Protein AF-A0A6P0ULZ3-F1 (afdb_monomer_lite)

Organism: NCBI:txid472055

Secondary structure (DSSP, 8-state):
------SS-TTT----GGGEEEETTEEEEHHHHHTT-PPPHHHHHHHHHHHHHHHHH-TTSPPHHHHHHHHHHHHHHHHHHHHHHHHHHHHHHHH--

Foldseek 3Di:
DDQPQPCAAPPPRDNPNVQWDDDPSGIHGPVVVVVPCDDDPVRVVVQQVVQVVVCVVPVVGDGPVVVVVVVVVVVVVVVVVVVVVVVVVVVCVVVVD

Structure (mmCIF, N/CA/C/O backbone):
data_AF-A0A6P0ULZ3-F1
#
_entry.id   AF-A0A6P0ULZ3-F1
#
loop_
_atom_site.group_PDB
_atom_site.id
_atom_site.type_symbol
_atom_site.label_atom_id
_atom_site.label_alt_id
_atom_site.label_comp_id
_atom_site.label_asym_id
_atom_site.label_entity_id
_atom_site.label_seq_id
_atom_site.pdbx_PDB_ins_code
_atom_site.Cartn_x
_atom_site.Cartn_y
_atom_site.Cartn_z
_atom_site.occupancy
_atom_site.B_iso_or_equiv
_atom_site.auth_seq_id
_atom_site.auth_comp_id
_atom_site.auth_asym_id
_atom_site.auth_atom_id
_atom_site.pdbx_PDB_model_num
ATOM 1 N N . MET A 1 1 ? -17.932 -10.786 -0.770 1.00 36.66 1 MET A N 1
ATOM 2 C CA . MET A 1 1 ? -17.901 -10.052 0.516 1.00 36.66 1 MET A CA 1
ATOM 3 C C . MET A 1 1 ? -18.016 -8.564 0.222 1.00 36.66 1 MET A C 1
ATOM 5 O O . MET A 1 1 ? -17.112 -8.015 -0.391 1.00 36.66 1 MET A O 1
ATOM 9 N N . MET A 1 2 ? -19.135 -7.931 0.576 1.00 37.75 2 MET A N 1
ATOM 10 C CA . MET A 1 2 ? -19.317 -6.483 0.408 1.00 37.75 2 MET A CA 1
ATOM 11 C C . MET A 1 2 ? -18.488 -5.769 1.484 1.00 37.75 2 MET A C 1
ATOM 13 O O . MET A 1 2 ? -18.752 -5.935 2.675 1.00 37.75 2 MET A O 1
ATOM 17 N N . LYS A 1 3 ? -17.438 -5.040 1.084 1.00 46.69 3 LYS A N 1
ATOM 18 C CA . LYS A 1 3 ? -16.653 -4.204 2.004 1.00 46.69 3 LYS A CA 1
ATOM 19 C C . LYS A 1 3 ? -17.569 -3.078 2.491 1.00 46.69 3 LYS A C 1
ATOM 21 O O . LYS A 1 3 ? -18.067 -2.314 1.672 1.00 46.69 3 LYS A O 1
ATOM 26 N N . LYS A 1 4 ? -17.820 -2.992 3.803 1.00 47.41 4 LYS A N 1
ATOM 27 C CA . LYS A 1 4 ? -18.479 -1.822 4.401 1.00 47.41 4 LYS A CA 1
ATOM 28 C C . LYS A 1 4 ? -17.641 -0.598 4.042 1.00 47.41 4 LYS A C 1
ATOM 30 O O . LYS A 1 4 ? -16.498 -0.512 4.486 1.00 47.41 4 LYS A O 1
ATOM 35 N N . THR A 1 5 ? -18.192 0.314 3.250 1.00 54.19 5 THR A N 1
ATOM 36 C CA . THR A 1 5 ? -17.610 1.639 3.041 1.00 54.19 5 THR A CA 1
ATOM 37 C C . THR A 1 5 ? -17.502 2.282 4.419 1.00 54.19 5 THR A C 1
ATOM 39 O O . THR A 1 5 ? -18.520 2.543 5.058 1.00 54.19 5 THR A O 1
ATOM 42 N N . GLN A 1 6 ? -16.285 2.424 4.948 1.00 65.00 6 GLN A N 1
ATOM 43 C CA . GLN A 1 6 ? -16.092 3.098 6.229 1.00 65.00 6 GLN A CA 1
ATOM 44 C C . GLN A 1 6 ? -16.542 4.547 6.041 1.00 65.00 6 GLN A C 1
ATOM 46 O O . GLN A 1 6 ? -16.067 5.212 5.130 1.00 65.00 6 GLN A O 1
ATOM 51 N N . GLU A 1 7 ? -17.464 5.044 6.865 1.00 82.06 7 GLU A N 1
ATOM 52 C CA . GLU A 1 7 ? -17.981 6.421 6.757 1.00 82.06 7 GLU A CA 1
ATOM 53 C C . GLU A 1 7 ? -17.025 7.467 7.362 1.00 82.06 7 GLU A C 1
ATOM 55 O O . GLU A 1 7 ? -17.438 8.576 7.690 1.00 82.06 7 GLU A O 1
ATOM 60 N N . GLN A 1 8 ? -15.748 7.114 7.540 1.00 91.38 8 GLN A N 1
ATOM 61 C CA . GLN A 1 8 ? -14.740 7.982 8.135 1.00 91.38 8 GLN A CA 1
ATOM 62 C C . GLN A 1 8 ? -13.370 7.785 7.488 1.00 91.38 8 GLN A C 1
ATOM 64 O O . GLN A 1 8 ? -13.016 6.677 7.082 1.00 91.38 8 GLN A O 1
ATOM 69 N N . CYS A 1 9 ? -12.575 8.851 7.441 1.00 92.69 9 CYS A N 1
ATOM 70 C CA . CYS A 1 9 ? -11.187 8.804 6.997 1.00 92.69 9 CYS A CA 1
ATOM 71 C C . CYS A 1 9 ? -10.364 7.872 7.900 1.00 92.69 9 CYS A C 1
ATOM 73 O O . CYS A 1 9 ? -10.260 8.111 9.103 1.00 92.69 9 CYS A O 1
ATOM 75 N N . TYR A 1 10 ? -9.706 6.862 7.325 1.00 92.44 10 TYR A N 1
ATOM 76 C CA . TYR A 1 10 ? -8.933 5.871 8.085 1.00 92.44 10 TYR A CA 1
ATOM 77 C C . TYR A 1 10 ? -7.799 6.488 8.923 1.00 92.44 10 TYR A C 1
ATOM 79 O O . TYR A 1 10 ? -7.372 5.902 9.915 1.00 92.44 10 TYR A O 1
ATOM 87 N N . LYS A 1 11 ? -7.282 7.653 8.503 1.00 92.19 11 LYS A N 1
ATOM 88 C CA . LYS A 1 11 ? -6.109 8.298 9.106 1.00 92.19 11 LYS A CA 1
ATOM 89 C C . LYS A 1 11 ? -6.463 9.301 10.201 1.00 92.19 11 LYS A C 1
ATOM 91 O O . LYS A 1 11 ? -5.769 9.345 11.210 1.00 92.19 11 LYS A O 1
ATOM 96 N N . CYS A 1 12 ? -7.485 10.132 9.992 1.00 93.19 12 CYS A N 1
ATOM 97 C CA . CYS A 1 12 ? -7.831 11.220 10.919 1.00 93.19 12 CYS A CA 1
ATOM 98 C C . CYS A 1 12 ? -9.233 11.108 11.531 1.00 93.19 12 CYS A C 1
ATOM 100 O O . CYS A 1 12 ? -9.575 11.929 12.373 1.00 93.19 12 CYS A O 1
ATOM 102 N N . GLY A 1 13 ? -10.044 10.134 11.107 1.00 90.75 13 GLY A N 1
ATOM 103 C CA . GLY A 1 13 ? -11.395 9.916 11.628 1.00 90.75 13 GLY A CA 1
ATOM 104 C C . GLY A 1 13 ? -12.450 10.923 11.161 1.00 90.75 13 GLY A C 1
ATOM 105 O O . GLY A 1 13 ? -13.563 10.882 11.666 1.00 90.75 13 GLY A O 1
ATOM 106 N N . ASP A 1 14 ? -12.137 11.818 10.215 1.00 89.19 14 ASP A N 1
ATOM 107 C CA . ASP A 1 14 ? -13.116 12.783 9.687 1.00 89.19 14 ASP A CA 1
ATOM 108 C C . ASP A 1 14 ? -14.287 12.051 9.014 1.00 89.19 14 ASP A C 1
ATOM 110 O O . ASP A 1 14 ? -14.063 11.145 8.210 1.00 89.19 14 ASP A O 1
ATOM 114 N N . THR A 1 15 ? -15.515 12.440 9.352 1.00 88.94 15 THR A N 1
ATOM 115 C CA . THR A 1 15 ? -16.780 11.847 8.884 1.00 88.94 15 THR A CA 1
ATOM 116 C C . THR A 1 15 ? -17.515 12.733 7.879 1.00 88.94 15 THR A C 1
ATOM 118 O O . THR A 1 15 ? -18.596 12.379 7.399 1.00 88.94 15 THR A O 1
ATOM 121 N N . SER A 1 16 ? -16.950 13.895 7.541 1.00 84.25 16 SER A N 1
ATOM 122 C CA . SER A 1 16 ? -17.543 14.858 6.614 1.00 84.25 16 SER A CA 1
ATOM 123 C C . SER A 1 16 ? -17.634 14.264 5.204 1.00 84.25 16 SER A C 1
ATOM 125 O O . SER A 1 16 ? -16.686 14.333 4.421 1.00 84.25 16 SER A O 1
ATOM 127 N N . LYS A 1 17 ? -18.795 13.684 4.862 1.00 66.25 17 LYS A N 1
ATOM 128 C CA . LYS A 1 17 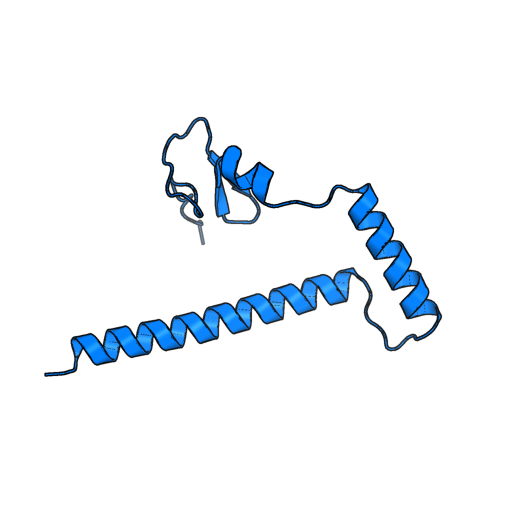? -19.021 12.893 3.632 1.00 66.25 17 LYS A CA 1
ATOM 129 C C . LYS A 1 17 ? -18.606 13.601 2.337 1.00 66.25 17 LYS A C 1
ATOM 131 O O . LYS A 1 17 ? -18.139 12.944 1.417 1.00 66.25 17 LYS A O 1
ATOM 136 N N . ASN A 1 18 ? -18.689 14.931 2.288 1.00 71.06 18 ASN A N 1
ATOM 137 C CA . ASN A 1 18 ? -18.326 15.735 1.111 1.00 71.06 18 ASN A CA 1
ATOM 138 C C . ASN A 1 18 ? -16.810 15.800 0.839 1.00 71.06 18 ASN A C 1
ATOM 140 O O . ASN A 1 18 ? -16.387 16.429 -0.127 1.00 71.06 18 ASN A O 1
ATOM 144 N N . GLN A 1 19 ? -15.989 15.211 1.707 1.00 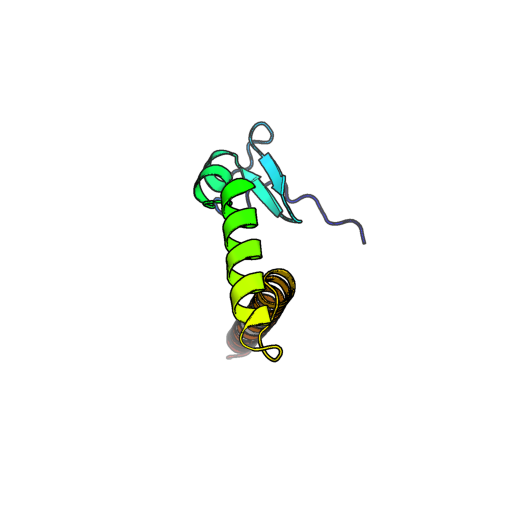76.44 19 GLN A N 1
ATOM 145 C CA . GLN A 1 19 ? -14.530 15.217 1.612 1.00 76.44 19 GLN A CA 1
ATOM 146 C C . GLN A 1 19 ? -13.934 13.809 1.612 1.00 76.44 19 GLN A C 1
ATOM 148 O O . GLN A 1 19 ? -12.711 13.702 1.579 1.00 76.44 19 GLN A O 1
ATOM 153 N N . LEU A 1 20 ? -14.764 12.759 1.674 1.00 89.19 20 LEU A N 1
ATOM 154 C CA . LEU A 1 20 ? -14.331 11.366 1.742 1.00 89.19 20 LEU A CA 1
ATOM 155 C C . LEU A 1 20 ? -14.398 10.698 0.371 1.00 89.19 20 LEU A C 1
ATOM 157 O O . LEU A 1 20 ? -15.393 10.806 -0.340 1.00 89.19 20 LEU A O 1
ATOM 161 N N . GLU A 1 21 ? -13.358 9.946 0.045 1.00 91.31 21 GLU A N 1
ATOM 162 C CA . GLU A 1 21 ? -13.285 9.125 -1.156 1.00 91.31 21 GLU A CA 1
ATOM 163 C C . GLU A 1 21 ? -12.747 7.730 -0.836 1.00 91.31 21 GLU A C 1
ATOM 165 O O . GLU A 1 21 ? -12.078 7.513 0.179 1.00 91.31 21 GLU A O 1
ATOM 170 N N . GLU A 1 22 ? -13.054 6.781 -1.714 1.00 91.94 22 GLU A N 1
ATOM 171 C CA . GLU A 1 22 ? -12.513 5.429 -1.676 1.00 91.94 22 GLU A CA 1
ATOM 172 C C . GLU A 1 22 ? -11.200 5.394 -2.467 1.00 91.94 22 GLU A C 1
ATOM 174 O O . GLU A 1 22 ? -11.139 5.854 -3.608 1.00 91.94 22 GLU A O 1
ATOM 179 N N . LEU A 1 23 ? -10.140 4.873 -1.850 1.00 93.31 23 LEU A N 1
ATOM 180 C CA . LEU A 1 23 ? -8.834 4.706 -2.469 1.00 93.31 23 LEU A CA 1
ATOM 181 C C . LEU A 1 23 ? -8.213 3.369 -2.039 1.00 93.31 23 LEU A C 1
ATOM 183 O O . LEU A 1 23 ? -7.797 3.200 -0.892 1.00 93.31 23 LEU A O 1
ATOM 187 N N . TYR A 1 24 ? -8.115 2.424 -2.979 1.00 92.69 24 TYR A N 1
ATOM 188 C CA . TYR A 1 24 ? -7.457 1.114 -2.811 1.00 92.69 24 TYR A CA 1
ATOM 189 C C . TYR A 1 24 ? -7.964 0.266 -1.626 1.00 92.69 24 TYR A C 1
ATOM 191 O O . TYR A 1 24 ? -7.221 -0.491 -1.002 1.00 92.69 24 TYR A O 1
ATOM 199 N N . GLY A 1 25 ? -9.250 0.353 -1.322 1.00 90.12 25 GLY A N 1
ATOM 200 C CA . GLY A 1 25 ? -9.948 -0.337 -0.243 1.00 90.12 25 GLY A CA 1
ATOM 201 C C . GLY A 1 25 ? -10.108 0.474 1.042 1.00 90.12 25 GLY A C 1
ATOM 202 O O . GLY A 1 25 ? -10.597 -0.094 2.021 1.00 90.12 25 GLY A O 1
ATOM 203 N N . TYR A 1 26 ? -9.710 1.748 1.058 1.00 92.31 26 TYR A N 1
ATOM 204 C CA . TYR A 1 26 ? -9.726 2.606 2.242 1.00 92.31 26 TYR A CA 1
ATOM 205 C C . TYR A 1 26 ? -10.512 3.889 1.992 1.00 92.31 26 TYR A C 1
ATOM 207 O O . TYR A 1 26 ? -10.345 4.533 0.960 1.00 92.31 26 TYR A O 1
ATOM 215 N N . THR A 1 27 ? -11.314 4.305 2.972 1.00 94.50 27 THR A N 1
ATOM 216 C CA . THR A 1 27 ? -11.927 5.635 2.957 1.00 94.50 27 THR A CA 1
ATOM 217 C C . THR A 1 27 ? -10.924 6.667 3.464 1.00 94.50 27 THR A C 1
ATOM 219 O O . THR A 1 27 ? -10.392 6.532 4.568 1.00 94.50 27 THR A O 1
ATOM 222 N N . ILE A 1 28 ? -10.666 7.718 2.692 1.00 94.25 28 ILE A N 1
ATOM 223 C CA . ILE A 1 28 ? -9.696 8.771 3.016 1.00 94.25 28 ILE A CA 1
ATOM 224 C C . ILE A 1 28 ? -10.276 10.152 2.709 1.00 94.25 28 ILE A C 1
ATOM 226 O O . ILE A 1 28 ? -11.064 10.292 1.782 1.00 94.25 28 ILE A O 1
ATOM 230 N N . CYS A 1 29 ? -9.894 11.180 3.475 1.00 93.56 29 CYS A N 1
ATOM 231 C CA . CYS A 1 29 ? -10.236 12.559 3.132 1.00 93.56 29 CYS A CA 1
ATOM 232 C C . CYS A 1 29 ? -9.199 13.218 2.210 1.00 93.56 29 CYS A C 1
ATOM 234 O O . CYS A 1 29 ? -8.008 12.895 2.282 1.00 93.56 29 CYS A O 1
ATOM 236 N N . ASN A 1 30 ? -9.617 14.215 1.425 1.00 91.25 30 ASN A N 1
ATOM 237 C CA . ASN A 1 30 ? -8.744 14.955 0.496 1.00 91.25 30 ASN A CA 1
ATOM 238 C C . ASN A 1 30 ? -7.445 15.475 1.149 1.00 91.25 30 ASN A C 1
ATOM 240 O O . ASN A 1 30 ? -6.355 15.344 0.588 1.00 91.25 30 ASN A O 1
ATOM 244 N N . SER A 1 31 ? -7.540 16.019 2.371 1.00 92.12 31 SER A N 1
ATOM 245 C CA . SER A 1 31 ? -6.384 16.524 3.135 1.00 92.12 31 SER A CA 1
ATOM 246 C C . SER A 1 31 ? -5.396 15.419 3.522 1.00 92.12 31 SER A C 1
ATOM 248 O O . SER A 1 31 ? -4.182 15.625 3.514 1.00 92.12 31 SER A O 1
ATOM 250 N N . CYS A 1 32 ? -5.891 14.223 3.852 1.00 94.19 32 CYS A N 1
ATOM 251 C CA . CYS A 1 32 ? -5.027 13.086 4.153 1.00 94.19 32 CYS A CA 1
ATOM 252 C C . CYS A 1 32 ? -4.431 12.479 2.881 1.00 94.19 32 CYS A C 1
ATOM 254 O O . CYS A 1 32 ? -3.261 12.092 2.910 1.00 94.19 32 CYS A O 1
ATOM 256 N N . LYS A 1 33 ? -5.191 12.439 1.777 1.00 93.56 33 LYS A N 1
ATOM 257 C CA . LYS A 1 33 ? -4.720 11.927 0.483 1.00 93.56 33 LYS A CA 1
ATOM 258 C C . LYS A 1 33 ? -3.580 12.753 -0.086 1.00 93.56 33 LYS A C 1
ATOM 260 O O . LYS A 1 33 ? -2.577 12.177 -0.498 1.00 93.56 33 LYS A O 1
ATOM 265 N N . SER A 1 34 ? -3.681 14.080 -0.059 1.00 92.69 34 SER A N 1
ATOM 266 C CA . SER A 1 34 ? -2.613 14.955 -0.567 1.00 92.69 34 SER A CA 1
ATOM 267 C C . SER A 1 34 ? -1.283 14.763 0.174 1.00 92.69 34 SER A C 1
ATOM 269 O O . SER A 1 34 ? -0.216 14.976 -0.392 1.00 92.69 34 SER A O 1
ATOM 271 N N . ARG A 1 35 ? -1.331 14.279 1.421 1.00 93.56 35 ARG A N 1
ATOM 272 C CA . ARG A 1 35 ? -0.159 13.972 2.256 1.00 93.56 35 ARG A CA 1
ATOM 273 C C . ARG A 1 35 ? 0.378 12.548 2.086 1.00 93.56 35 ARG A C 1
ATOM 275 O O . ARG A 1 35 ? 1.313 12.185 2.796 1.00 93.56 35 ARG A O 1
ATOM 282 N N . LEU A 1 36 ? -0.205 11.724 1.210 1.00 92.88 36 LEU A N 1
ATOM 283 C CA . LEU A 1 36 ? 0.298 10.371 0.938 1.00 92.88 36 LEU A CA 1
ATOM 284 C C . LEU A 1 36 ? 1.545 10.363 0.051 1.00 92.88 36 LEU A C 1
ATOM 286 O O . LEU A 1 36 ? 2.228 9.345 0.001 1.00 92.88 36 LEU A O 1
ATOM 290 N N . GLY A 1 37 ? 1.840 11.467 -0.645 1.00 93.38 37 GLY A N 1
ATOM 291 C CA . GLY A 1 37 ? 2.991 11.538 -1.548 1.00 93.38 37 GLY A CA 1
ATOM 292 C C . GLY A 1 37 ? 2.907 10.517 -2.684 1.00 93.38 37 GLY A C 1
ATOM 293 O O . GLY A 1 37 ? 3.921 9.924 -3.046 1.00 93.38 37 GLY A O 1
ATOM 294 N N . LEU A 1 38 ? 1.697 10.273 -3.206 1.00 94.62 38 LEU A N 1
ATOM 295 C CA . LEU A 1 38 ? 1.484 9.341 -4.312 1.00 94.62 38 LEU A CA 1
ATOM 296 C C . LEU A 1 38 ? 2.331 9.767 -5.512 1.00 94.62 38 LEU A C 1
ATOM 298 O O . LEU A 1 38 ? 2.330 10.935 -5.903 1.00 94.62 38 LEU A O 1
ATOM 302 N N . PHE A 1 39 ? 3.063 8.814 -6.081 1.00 96.06 39 PHE A N 1
ATOM 303 C CA . PHE A 1 39 ? 3.873 9.072 -7.260 1.00 96.06 39 PHE A CA 1
ATOM 304 C C . PHE A 1 39 ? 2.983 9.360 -8.465 1.00 96.06 39 PHE A C 1
ATOM 306 O O . PHE A 1 39 ? 1.976 8.691 -8.680 1.00 96.06 39 PHE A O 1
ATOM 313 N N . LEU A 1 40 ? 3.389 10.359 -9.246 1.00 96.44 40 LEU A N 1
ATOM 314 C CA . LEU A 1 40 ? 2.825 10.627 -10.563 1.00 96.44 40 LEU A CA 1
ATOM 315 C C . LEU A 1 40 ? 3.382 9.622 -11.576 1.00 96.44 40 LEU A C 1
ATOM 317 O O . LEU A 1 40 ? 4.486 9.101 -11.384 1.00 96.44 40 LEU A O 1
ATOM 321 N N . ASP A 1 41 ? 2.669 9.427 -12.682 1.00 97.81 41 ASP A N 1
ATOM 322 C CA . ASP A 1 41 ? 3.058 8.489 -13.743 1.00 97.81 41 ASP A CA 1
ATOM 323 C C . ASP A 1 41 ? 4.513 8.665 -14.213 1.00 97.81 41 ASP A C 1
ATOM 325 O O . ASP A 1 41 ? 5.231 7.665 -14.226 1.00 97.81 41 ASP A O 1
ATOM 329 N N . PRO A 1 42 ? 5.045 9.886 -14.450 1.00 98.25 42 PRO A N 1
ATOM 330 C CA . PRO A 1 42 ? 6.446 10.046 -14.854 1.00 98.25 42 PRO A CA 1
ATOM 331 C C . PRO A 1 42 ? 7.451 9.524 -13.814 1.00 98.25 42 PRO A C 1
ATOM 333 O O . PRO A 1 42 ? 8.516 9.007 -14.154 1.00 98.25 42 PRO A O 1
ATOM 336 N N . THR A 1 43 ? 7.122 9.636 -12.524 1.00 97.81 43 THR A N 1
ATOM 337 C CA . THR A 1 43 ? 7.954 9.089 -11.444 1.00 97.81 43 THR A CA 1
ATOM 338 C C . THR A 1 43 ? 7.904 7.563 -11.459 1.00 97.81 43 THR A C 1
ATOM 340 O O . THR A 1 43 ? 8.945 6.916 -11.335 1.00 97.81 43 THR A O 1
ATOM 343 N N . ILE A 1 44 ? 6.718 6.980 -11.653 1.00 98.19 44 ILE A N 1
ATOM 344 C CA . ILE A 1 44 ? 6.533 5.526 -11.763 1.00 98.19 44 ILE A CA 1
ATOM 345 C C . ILE A 1 44 ? 7.308 4.987 -12.973 1.00 98.19 44 ILE A C 1
ATOM 347 O O . ILE A 1 44 ? 8.062 4.023 -12.838 1.00 98.19 44 ILE A O 1
ATOM 351 N N . GLU A 1 45 ? 7.196 5.636 -14.131 1.00 98.38 45 GLU A N 1
ATOM 352 C CA . GLU A 1 45 ? 7.917 5.278 -15.356 1.00 98.38 45 GLU A CA 1
ATOM 353 C C . GLU A 1 45 ? 9.434 5.305 -15.156 1.00 98.38 45 GLU A C 1
ATOM 355 O O . GLU A 1 45 ? 10.123 4.353 -15.533 1.00 98.38 45 GLU A O 1
ATOM 360 N N . LYS A 1 46 ? 9.965 6.335 -14.482 1.00 98.19 46 LYS A N 1
ATOM 361 C CA . LYS A 1 46 ? 11.393 6.417 -14.143 1.00 98.19 46 LYS A CA 1
ATOM 362 C C . LYS A 1 46 ? 11.856 5.216 -13.314 1.00 98.19 46 LYS A C 1
ATOM 364 O O . LYS A 1 46 ? 12.921 4.659 -13.584 1.00 98.19 46 LYS A O 1
ATOM 369 N N . HIS A 1 47 ? 11.065 4.787 -12.331 1.00 97.88 47 HIS A N 1
ATOM 370 C CA . HIS A 1 47 ? 11.381 3.594 -11.542 1.00 97.88 47 HIS A CA 1
ATOM 371 C C . HIS A 1 47 ? 11.316 2.310 -12.377 1.00 97.88 47 HIS A C 1
ATOM 373 O O . HIS A 1 47 ? 12.207 1.467 -12.263 1.00 97.88 47 HIS A O 1
ATOM 379 N N . VAL A 1 48 ? 10.316 2.170 -13.252 1.00 98.38 48 VAL A N 1
ATOM 380 C CA . VAL A 1 48 ? 10.211 1.022 -14.167 1.00 98.38 48 VAL A CA 1
ATOM 381 C C . VAL A 1 48 ? 11.444 0.921 -15.067 1.00 98.38 48 VAL A C 1
ATOM 383 O O . VAL A 1 48 ? 11.992 -0.173 -15.219 1.00 98.38 48 VAL A O 1
ATOM 386 N N . LEU A 1 49 ? 11.897 2.040 -15.638 1.00 98.19 49 LEU A N 1
ATOM 387 C CA . LEU A 1 49 ? 13.083 2.080 -16.496 1.00 98.19 49 LEU A CA 1
ATOM 388 C C . LEU A 1 49 ? 14.355 1.717 -15.727 1.00 98.19 49 LEU A C 1
ATOM 390 O O . LEU A 1 49 ? 15.086 0.833 -16.165 1.00 98.19 49 LEU A O 1
ATOM 394 N N . SER A 1 50 ? 14.563 2.307 -14.548 1.00 97.94 50 SER A N 1
ATOM 395 C CA . SER A 1 50 ? 15.731 2.012 -13.710 1.00 97.94 50 SER A CA 1
ATOM 396 C C . SER A 1 50 ? 15.823 0.524 -13.348 1.00 97.94 50 SER A C 1
ATOM 398 O O . SER A 1 50 ? 16.869 -0.093 -13.523 1.00 97.94 50 SER A O 1
ATOM 400 N N . PHE A 1 51 ? 14.715 -0.100 -12.935 1.00 97.94 51 PHE A N 1
ATOM 401 C CA . PHE A 1 51 ? 14.705 -1.537 -12.632 1.00 97.94 51 PHE A CA 1
ATOM 402 C C . PHE A 1 51 ? 14.889 -2.404 -13.880 1.00 97.94 51 PHE A C 1
ATOM 404 O O . PHE A 1 51 ? 15.468 -3.487 -13.800 1.00 97.94 51 PHE A O 1
ATOM 411 N N . ARG A 1 52 ? 14.400 -1.956 -15.043 1.00 97.50 52 ARG A N 1
ATOM 412 C CA . ARG A 1 52 ? 14.629 -2.655 -16.313 1.00 97.50 52 ARG A CA 1
ATOM 413 C C . ARG A 1 52 ? 16.116 -2.665 -16.672 1.00 97.50 52 ARG A C 1
ATOM 415 O O . ARG A 1 52 ? 16.593 -3.693 -17.146 1.00 97.50 52 ARG A O 1
ATOM 422 N N . GLU A 1 53 ? 16.827 -1.562 -16.459 1.00 97.38 53 GLU A N 1
ATOM 423 C CA . GLU A 1 53 ? 18.277 -1.476 -16.679 1.00 97.38 53 GLU A CA 1
ATOM 424 C C . GLU A 1 53 ? 19.029 -2.399 -15.718 1.00 97.38 53 GLU A C 1
ATOM 426 O O . GLU A 1 53 ? 19.777 -3.262 -16.173 1.00 97.38 53 GLU A O 1
ATOM 431 N N . THR A 1 54 ? 18.723 -2.340 -14.419 1.00 95.94 54 THR A N 1
ATOM 432 C CA . THR A 1 54 ? 19.318 -3.243 -13.421 1.00 95.94 54 THR A CA 1
ATOM 433 C C . THR A 1 54 ? 19.084 -4.720 -13.753 1.00 95.94 54 THR A C 1
ATOM 435 O O . THR A 1 54 ? 20.001 -5.528 -13.650 1.00 95.94 54 THR A O 1
ATOM 438 N N . LYS A 1 55 ? 17.878 -5.092 -14.205 1.00 95.69 55 LYS A N 1
ATOM 439 C CA . LYS A 1 55 ? 17.565 -6.476 -14.603 1.00 95.69 55 LYS A CA 1
ATOM 440 C C . LYS A 1 55 ? 18.248 -6.894 -15.911 1.00 95.69 55 LYS A C 1
ATOM 442 O O . LYS A 1 55 ? 18.468 -8.081 -16.132 1.00 95.69 55 LYS A O 1
ATOM 447 N N . ARG A 1 56 ? 18.566 -5.944 -16.799 1.00 96.12 56 ARG A N 1
ATOM 448 C CA . ARG A 1 56 ? 19.356 -6.212 -18.012 1.00 96.12 56 ARG A CA 1
ATOM 449 C C . ARG A 1 56 ? 20.804 -6.555 -17.655 1.00 96.12 56 ARG A C 1
ATOM 451 O O . ARG A 1 56 ? 21.375 -7.426 -18.301 1.00 96.12 56 ARG A O 1
ATOM 458 N N . GLU A 1 57 ? 21.372 -5.879 -16.659 1.00 97.19 57 GLU A N 1
ATOM 459 C CA . GLU A 1 57 ? 22.733 -6.129 -16.165 1.00 97.19 57 GLU A CA 1
ATOM 460 C C . GLU A 1 57 ? 22.819 -7.411 -15.326 1.00 97.19 57 GLU A C 1
ATOM 462 O O . GLU A 1 57 ? 23.767 -8.180 -15.470 1.00 97.19 57 GLU A O 1
ATOM 467 N N . ASP A 1 58 ? 21.809 -7.671 -14.494 1.00 97.00 58 ASP A N 1
ATOM 468 C CA . ASP A 1 58 ? 21.702 -8.873 -13.669 1.00 97.00 58 ASP A CA 1
ATOM 469 C C . ASP A 1 58 ? 20.284 -9.474 -13.768 1.00 97.00 58 ASP A C 1
ATOM 471 O O . ASP A 1 58 ? 19.354 -9.006 -13.097 1.00 97.00 58 ASP A O 1
ATOM 475 N N . PRO A 1 59 ? 20.102 -10.549 -14.561 1.00 96.19 59 PRO A N 1
ATOM 476 C CA . PRO A 1 59 ? 18.803 -11.198 -14.744 1.00 96.19 59 PRO A CA 1
ATOM 477 C C . PRO A 1 59 ? 18.170 -11.757 -13.463 1.00 96.19 59 PRO A C 1
ATOM 479 O O . PRO A 1 59 ? 16.969 -12.038 -13.461 1.00 96.19 59 PRO A O 1
ATOM 482 N N . THR A 1 60 ? 18.939 -11.922 -12.379 1.00 97.25 60 THR A N 1
ATOM 483 C CA . THR A 1 60 ? 18.420 -12.403 -11.087 1.00 97.25 60 THR A CA 1
ATOM 484 C C . THR A 1 60 ? 17.662 -11.323 -10.314 1.00 97.25 60 THR A C 1
ATOM 486 O O . THR A 1 60 ? 16.919 -11.634 -9.380 1.00 97.25 60 THR A O 1
ATOM 489 N N . LYS A 1 61 ? 17.801 -10.049 -10.699 1.00 97.44 61 LYS A N 1
ATOM 490 C CA . LYS A 1 61 ? 17.132 -8.924 -10.038 1.00 97.44 61 LYS A CA 1
ATOM 491 C C . LYS A 1 61 ? 15.638 -8.858 -10.385 1.00 97.44 61 LYS A C 1
ATOM 493 O O . LYS A 1 61 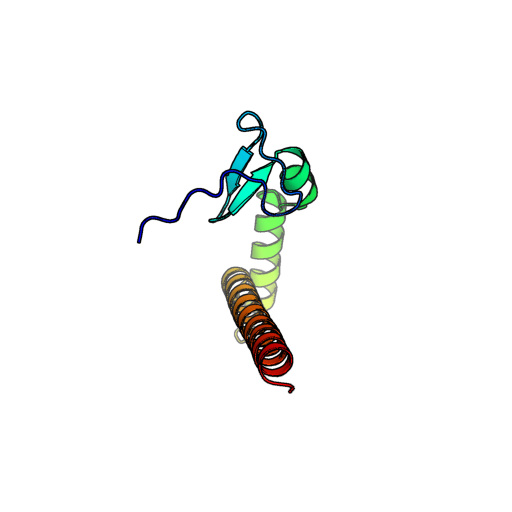? 15.218 -9.242 -11.487 1.00 97.44 61 LYS A O 1
ATOM 498 N N . PRO A 1 62 ? 14.795 -8.353 -9.468 1.00 97.06 62 PRO A N 1
ATOM 499 C CA . PRO A 1 62 ? 13.373 -8.191 -9.731 1.00 97.06 62 PRO A CA 1
ATOM 500 C C . PRO A 1 62 ? 13.116 -7.034 -10.703 1.00 97.06 62 PRO A C 1
ATOM 502 O O . PRO A 1 62 ? 13.903 -6.103 -10.852 1.00 97.06 62 PRO A O 1
ATOM 505 N N . THR A 1 63 ? 11.966 -7.078 -11.358 1.00 98.19 63 THR A N 1
ATOM 506 C CA . THR A 1 63 ? 11.346 -5.916 -11.997 1.00 98.19 63 THR A CA 1
ATOM 507 C C . THR A 1 63 ? 10.742 -4.999 -10.936 1.00 98.19 63 THR A C 1
ATOM 509 O O . THR A 1 63 ? 10.441 -5.430 -9.824 1.00 98.19 63 THR A O 1
ATOM 512 N N . TYR A 1 64 ? 10.465 -3.742 -11.293 1.00 98.25 64 TYR A N 1
ATOM 513 C CA . TYR A 1 64 ? 9.804 -2.821 -10.364 1.00 98.25 64 TYR A CA 1
ATOM 514 C C . TYR A 1 64 ? 8.429 -3.335 -9.898 1.00 98.25 64 TYR A C 1
ATOM 516 O O . TYR A 1 64 ? 8.059 -3.165 -8.742 1.00 98.25 64 TYR A O 1
ATOM 524 N N . LYS A 1 65 ? 7.688 -4.035 -10.770 1.00 98.00 65 LYS A N 1
ATOM 525 C CA . LYS A 1 65 ? 6.405 -4.658 -10.414 1.00 98.00 65 LYS A CA 1
ATOM 526 C C . LYS A 1 65 ? 6.573 -5.771 -9.373 1.00 98.00 65 LYS A C 1
ATOM 528 O O . LYS A 1 65 ? 5.784 -5.838 -8.436 1.00 98.00 65 LYS A O 1
ATOM 533 N N . GLU A 1 66 ? 7.577 -6.632 -9.546 1.00 98.25 66 GLU A N 1
ATOM 534 C CA . GLU A 1 66 ? 7.901 -7.699 -8.587 1.00 98.25 66 GLU A CA 1
ATOM 535 C C . GLU A 1 66 ? 8.321 -7.111 -7.235 1.00 98.25 66 GLU A C 1
ATOM 537 O O . GLU A 1 66 ? 7.840 -7.564 -6.202 1.00 98.25 66 GLU A O 1
ATOM 542 N N . GLU A 1 67 ? 9.129 -6.049 -7.243 1.00 98.06 67 GLU A N 1
ATOM 543 C CA . GLU A 1 67 ? 9.531 -5.327 -6.031 1.00 98.06 67 GLU A CA 1
ATOM 544 C C . GLU A 1 67 ? 8.329 -4.713 -5.296 1.00 98.06 67 GLU A C 1
ATOM 546 O O . GLU A 1 67 ? 8.180 -4.882 -4.086 1.00 98.06 67 GLU A O 1
ATOM 551 N N . VAL A 1 68 ? 7.423 -4.034 -6.010 1.00 98.12 68 VAL A N 1
ATOM 552 C CA . VAL A 1 68 ? 6.202 -3.473 -5.407 1.00 98.12 68 VAL A CA 1
ATOM 553 C C . VAL A 1 68 ? 5.332 -4.581 -4.804 1.00 98.12 68 VAL A C 1
ATOM 555 O O . VAL A 1 68 ? 4.856 -4.431 -3.679 1.00 98.12 68 VAL A O 1
ATOM 558 N N . ALA A 1 69 ? 5.159 -5.707 -5.503 1.00 98.31 69 ALA A N 1
ATOM 559 C CA . ALA A 1 69 ? 4.398 -6.849 -4.995 1.00 98.31 69 ALA A CA 1
ATOM 560 C C . ALA A 1 69 ? 5.044 -7.470 -3.746 1.00 98.31 69 ALA A C 1
ATOM 562 O O . ALA A 1 69 ? 4.351 -7.739 -2.765 1.00 98.31 69 ALA A O 1
ATOM 563 N N . PHE A 1 70 ? 6.368 -7.639 -3.748 1.00 98.06 70 PHE A N 1
ATOM 564 C CA . PHE A 1 70 ? 7.123 -8.132 -2.598 1.00 98.06 70 PHE A CA 1
ATOM 565 C C . PHE A 1 70 ? 6.964 -7.218 -1.377 1.00 98.06 70 PHE A C 1
ATOM 567 O O . PHE A 1 70 ? 6.711 -7.691 -0.267 1.00 98.06 70 PHE A O 1
ATOM 574 N N . ARG A 1 71 ? 7.051 -5.897 -1.571 1.00 97.94 71 ARG A N 1
ATOM 575 C CA . ARG A 1 71 ? 6.867 -4.924 -0.486 1.00 97.94 71 ARG A CA 1
ATOM 576 C C . ARG A 1 71 ? 5.448 -4.941 0.080 1.00 97.94 71 ARG A C 1
ATOM 578 O O . ARG A 1 71 ? 5.300 -4.808 1.292 1.00 97.94 71 ARG A O 1
ATOM 585 N N . LEU A 1 72 ? 4.428 -5.117 -0.762 1.00 97.81 72 LEU A N 1
ATOM 586 C CA . LEU A 1 72 ? 3.043 -5.281 -0.308 1.00 97.81 72 LEU A CA 1
ATOM 587 C C . LEU A 1 72 ? 2.877 -6.550 0.543 1.00 97.81 72 LEU A C 1
ATOM 589 O O . LEU A 1 72 ? 2.354 -6.464 1.649 1.00 97.81 72 LEU A O 1
ATOM 593 N N . ASP A 1 73 ? 3.405 -7.692 0.093 1.00 98.06 73 ASP A N 1
ATOM 594 C CA . ASP A 1 73 ? 3.380 -8.948 0.862 1.00 98.06 73 ASP A CA 1
ATOM 595 C C . ASP A 1 73 ? 4.105 -8.818 2.217 1.00 98.06 73 ASP A C 1
ATOM 597 O O . ASP A 1 73 ? 3.609 -9.270 3.253 1.00 98.06 73 ASP A O 1
ATOM 601 N N . CYS A 1 74 ? 5.252 -8.134 2.240 1.00 98.06 74 CYS A N 1
ATOM 602 C CA . CYS A 1 74 ? 5.976 -7.858 3.480 1.00 98.06 74 CYS A CA 1
ATOM 603 C C . CYS A 1 74 ? 5.160 -6.987 4.450 1.00 98.06 74 CYS A C 1
ATOM 605 O O . CYS A 1 74 ? 5.145 -7.263 5.652 1.00 98.06 74 CYS A O 1
ATOM 607 N N . LEU A 1 75 ? 4.475 -5.952 3.945 1.00 97.69 75 LEU A N 1
ATOM 608 C CA . LEU A 1 75 ? 3.606 -5.090 4.755 1.00 97.69 75 LEU A CA 1
ATOM 609 C C . LEU A 1 75 ? 2.421 -5.866 5.339 1.00 97.69 75 LEU A C 1
ATOM 611 O O . LEU A 1 75 ? 2.115 -5.700 6.522 1.00 97.69 75 LEU A O 1
ATOM 615 N N . ASP A 1 76 ? 1.797 -6.743 4.554 1.00 96.69 76 ASP A N 1
ATOM 616 C CA . ASP A 1 76 ? 0.681 -7.571 5.016 1.00 96.69 76 ASP A CA 1
ATOM 617 C C . ASP A 1 76 ? 1.116 -8.516 6.143 1.00 96.69 76 ASP A C 1
ATOM 619 O O . ASP A 1 76 ? 0.464 -8.595 7.191 1.00 96.69 76 ASP A O 1
ATOM 623 N N . LYS A 1 77 ? 2.263 -9.186 5.985 1.00 97.62 77 LYS A N 1
ATOM 624 C CA . LYS A 1 77 ? 2.825 -10.076 7.014 1.00 97.62 77 LYS A CA 1
ATOM 625 C C . LYS A 1 77 ? 3.174 -9.332 8.302 1.00 97.62 77 LYS A C 1
ATOM 627 O O . LYS A 1 77 ? 2.891 -9.836 9.396 1.00 97.62 77 LYS A O 1
ATOM 632 N N . ASP A 1 78 ? 3.762 -8.141 8.196 1.00 97.81 78 ASP A N 1
ATOM 633 C CA . ASP A 1 78 ? 4.076 -7.301 9.355 1.00 97.81 78 ASP A CA 1
ATOM 634 C C . ASP A 1 78 ? 2.801 -6.834 10.073 1.00 97.81 78 ASP A C 1
ATOM 636 O O . ASP A 1 78 ? 2.690 -6.969 11.296 1.00 97.81 78 ASP A O 1
ATOM 640 N N . TYR A 1 79 ? 1.795 -6.375 9.321 1.00 97.12 79 TYR A N 1
ATOM 641 C CA . TYR A 1 79 ? 0.495 -5.993 9.870 1.00 97.12 79 TYR A CA 1
ATOM 642 C C . TYR A 1 79 ? -0.167 -7.155 10.621 1.00 97.12 79 TYR A C 1
ATOM 644 O O . TYR A 1 79 ? -0.582 -6.984 11.771 1.00 97.12 79 TYR A O 1
ATOM 652 N N . ILE A 1 80 ? -0.225 -8.346 10.013 1.00 97.75 80 ILE A N 1
ATOM 653 C CA . ILE A 1 80 ? -0.793 -9.550 10.638 1.00 97.75 80 ILE A CA 1
ATOM 654 C C . ILE A 1 80 ? -0.043 -9.881 11.931 1.00 97.75 80 ILE A C 1
ATOM 656 O O . ILE A 1 80 ? -0.669 -10.073 12.975 1.00 97.75 80 ILE A O 1
ATOM 660 N N . SER A 1 81 ? 1.290 -9.882 11.892 1.00 98.12 81 SER A N 1
ATOM 661 C CA . SER A 1 81 ? 2.129 -10.196 13.053 1.00 98.12 81 SER A CA 1
ATOM 662 C C . SER A 1 81 ? 1.901 -9.216 14.207 1.00 98.12 81 SER A C 1
ATOM 664 O O . SER A 1 81 ? 1.734 -9.626 15.358 1.00 98.12 8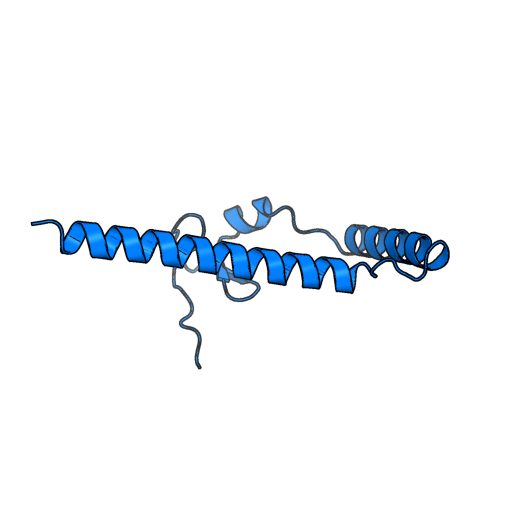1 SER A O 1
ATOM 666 N N . LYS A 1 82 ? 1.844 -7.912 13.913 1.00 98.31 82 LYS A N 1
ATOM 667 C CA . LYS A 1 82 ? 1.540 -6.866 14.903 1.00 98.31 82 LYS A CA 1
ATOM 668 C C . LYS A 1 82 ? 0.127 -7.015 15.461 1.00 98.31 82 LYS A C 1
ATOM 670 O O . LYS A 1 82 ? -0.055 -6.930 16.674 1.00 98.31 82 LYS A O 1
ATOM 675 N N . LYS A 1 83 ? -0.860 -7.296 14.608 1.00 98.19 83 LYS A N 1
ATOM 676 C CA . LYS A 1 83 ? -2.250 -7.514 15.025 1.00 98.19 83 LYS A CA 1
ATOM 677 C C . LYS A 1 83 ? -2.381 -8.712 15.965 1.00 98.19 83 LYS A C 1
ATOM 679 O O . LYS A 1 83 ? -3.022 -8.575 17.001 1.00 98.19 83 LYS A O 1
ATOM 684 N N . ILE A 1 84 ? -1.742 -9.845 15.658 1.00 98.50 84 ILE A N 1
ATOM 685 C CA . ILE A 1 84 ? -1.730 -11.034 16.531 1.00 98.50 84 ILE A CA 1
ATOM 686 C C . ILE A 1 84 ? -1.154 -10.687 17.908 1.00 98.50 84 ILE A C 1
ATOM 688 O O . ILE A 1 84 ? -1.760 -11.029 18.920 1.00 98.50 84 ILE A O 1
ATOM 692 N N . LYS A 1 85 ? -0.029 -9.959 17.964 1.00 98.50 85 LYS A N 1
ATOM 693 C CA . LYS A 1 85 ? 0.576 -9.526 19.237 1.00 98.50 85 LYS A CA 1
ATOM 694 C C . LYS A 1 85 ? -0.377 -8.664 20.065 1.00 98.50 85 LYS A C 1
ATOM 696 O O . LYS A 1 85 ? -0.519 -8.896 21.260 1.00 98.50 85 LYS A O 1
ATOM 701 N N . LEU A 1 86 ? -1.044 -7.694 19.439 1.00 98.56 86 LEU A N 1
ATOM 702 C CA . LEU A 1 86 ? -1.998 -6.822 20.130 1.00 98.56 86 LEU A CA 1
ATOM 703 C C . LEU A 1 86 ? -3.228 -7.589 20.626 1.00 98.56 86 LEU A C 1
ATOM 705 O O . LEU A 1 86 ? -3.654 -7.374 21.756 1.00 98.56 86 LEU A O 1
ATOM 709 N N . LEU A 1 87 ? -3.761 -8.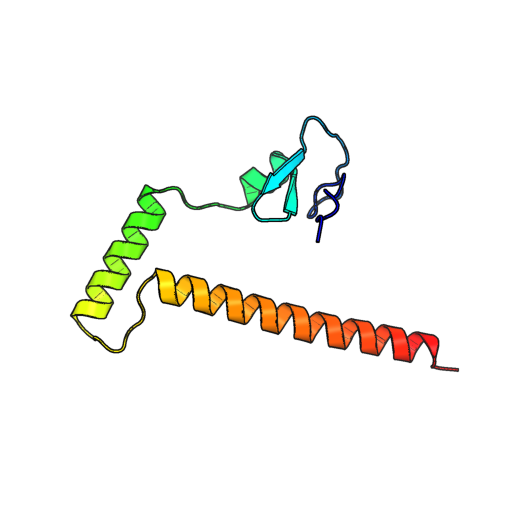511 19.821 1.00 98.06 87 LEU A N 1
ATOM 710 C CA . LEU A 1 87 ? -4.869 -9.379 20.231 1.00 98.06 87 LEU A CA 1
ATOM 711 C C . LEU A 1 87 ? -4.471 -10.288 21.396 1.00 98.06 87 LEU A C 1
ATOM 713 O O . LEU A 1 87 ? -5.235 -10.425 22.344 1.00 98.06 87 LEU A O 1
ATOM 717 N N . HIS A 1 88 ? -3.262 -10.855 21.365 1.00 98.00 88 HIS A N 1
ATOM 718 C CA . HIS A 1 88 ? -2.732 -11.630 22.483 1.00 98.00 88 HIS A CA 1
ATOM 719 C C . HIS A 1 88 ? -2.629 -10.785 23.758 1.00 98.00 88 HIS A C 1
ATOM 721 O O . HIS A 1 88 ? -3.062 -11.227 24.814 1.00 98.00 88 HIS A O 1
ATOM 727 N N . ILE A 1 89 ? -2.108 -9.555 23.676 1.00 97.88 89 ILE A N 1
ATOM 728 C CA . ILE A 1 89 ? -2.043 -8.645 24.831 1.00 97.88 89 ILE A CA 1
ATOM 729 C C . ILE A 1 89 ? -3.446 -8.351 25.375 1.00 97.88 89 ILE A C 1
ATOM 731 O O . ILE A 1 89 ? -3.643 -8.419 26.584 1.00 97.88 89 ILE A O 1
ATOM 735 N N . GLN A 1 90 ? -4.417 -8.057 24.506 1.00 97.94 90 GLN A N 1
ATOM 736 C CA . GLN A 1 90 ? -5.808 -7.832 24.918 1.00 97.94 90 GLN A CA 1
ATOM 737 C C . GLN A 1 90 ? -6.392 -9.052 25.634 1.00 97.94 90 GLN A C 1
ATOM 739 O O . GLN A 1 90 ? -6.993 -8.904 26.695 1.00 97.94 90 GLN A O 1
ATOM 744 N N . ASP A 1 91 ? -6.173 -10.251 25.093 1.00 98.00 91 AS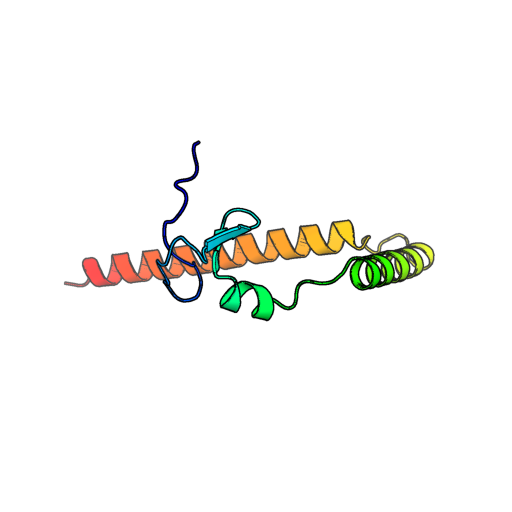P A N 1
ATOM 745 C CA . ASP A 1 91 ? -6.583 -11.502 25.728 1.00 98.00 91 ASP A CA 1
ATOM 746 C C . ASP A 1 91 ? -5.935 -11.672 27.108 1.00 98.00 91 ASP A C 1
ATOM 748 O O . ASP A 1 91 ? -6.626 -11.950 28.086 1.00 98.00 91 ASP A O 1
ATOM 752 N N . ARG A 1 92 ? -4.626 -11.423 27.233 1.00 97.69 92 ARG A N 1
ATOM 753 C CA . ARG A 1 92 ? -3.943 -11.493 28.529 1.00 97.69 92 ARG A CA 1
ATOM 754 C C . ARG A 1 92 ? -4.491 -10.475 29.520 1.00 97.69 92 ARG A C 1
ATOM 756 O O . ARG A 1 92 ? -4.756 -10.868 30.642 1.00 97.69 92 ARG A O 1
ATOM 763 N N . ILE A 1 93 ? -4.705 -9.219 29.127 1.00 97.44 93 ILE A N 1
ATOM 764 C CA . ILE A 1 93 ? -5.285 -8.188 30.008 1.00 97.44 93 ILE A CA 1
ATOM 765 C C . ILE A 1 93 ? -6.662 -8.622 30.523 1.00 97.44 93 ILE A C 1
ATOM 767 O O . ILE A 1 93 ? -6.930 -8.492 31.712 1.00 97.44 93 ILE A O 1
ATOM 771 N N . ASN A 1 94 ? -7.507 -9.185 29.659 1.00 96.19 94 ASN A N 1
ATOM 772 C CA . ASN A 1 94 ? -8.859 -9.605 30.035 1.00 96.19 94 ASN A CA 1
ATOM 773 C C . ASN A 1 94 ? -8.892 -10.861 30.926 1.00 96.19 94 ASN A C 1
ATOM 775 O O . ASN A 1 94 ? -9.901 -11.109 31.578 1.00 96.19 94 ASN A O 1
ATOM 779 N N . ASN A 1 95 ? -7.809 -11.646 30.948 1.00 94.50 95 ASN A N 1
ATOM 780 C CA . ASN A 1 95 ? -7.694 -12.900 31.704 1.00 94.50 95 ASN A CA 1
ATOM 781 C C . ASN A 1 95 ? -6.622 -12.853 32.813 1.00 94.50 95 ASN A C 1
ATOM 783 O O . ASN A 1 95 ? -6.306 -13.881 33.413 1.00 94.50 95 ASN A O 1
ATOM 787 N N . LEU A 1 96 ? -6.020 -11.689 33.064 1.00 82.75 96 LEU A N 1
ATOM 788 C CA . LEU A 1 96 ? -5.134 -11.440 34.198 1.00 82.75 96 LEU A CA 1
ATOM 789 C C . LEU A 1 96 ? -6.016 -11.046 35.386 1.00 82.75 96 LEU A C 1
ATOM 791 O O . LEU A 1 96 ? -6.281 -9.870 35.612 1.00 82.75 96 LEU A O 1
ATOM 795 N N . SER A 1 97 ? -6.524 -12.060 36.082 1.00 60.19 97 SER A N 1
ATOM 796 C CA . SER A 1 97 ? -7.087 -11.940 37.431 1.00 60.19 97 SER A CA 1
ATOM 797 C C . SER A 1 97 ? -6.002 -11.596 38.444 1.00 60.19 97 SER A C 1
ATOM 799 O O . SER A 1 97 ? -4.988 -12.336 38.435 1.00 60.19 97 SER A O 1
#

pLDDT: mean 91.41, std 13.11, range [36.66, 98.56]

Sequence (97 aa):
MMKKTQEQCYKCGDTSKNQLEELYGYTICNSCKSRLGLFLDPTIEKHVLSFRETKREDPTKPTYKEEVAFRLDCLDKDYISKKIKLLHIQDRINNLS

Radius of gyration: 19.34 Å; chains: 1; bounding box: 42×29×55 Å